Protein AF-A0A917JQF1-F1 (afdb_monomer)

Mean predicted aligned error: 8.59 Å

Foldseek 3Di:
DDDDDPPPPPPPPPPDPPDPDFPCSVVVPDLVNDLVLADPVVNVVVVVQVPADDQKWKKKDADPVGDIFIFMDGPDPDNVRRHVRRQVRRVVRCVVVVNPDGITTND

Nearest PDB structures (foldseek):
  2uvr-assembly1_A  TM=4.641E-01  e=3.350E-01  Saccharolobus solfataricus P2
  4f4y-assembly2_B  TM=5.260E-01  e=8.947E-01  Sulfolobus acidocaldarius DSM 639
  3pr5-assembly1_B  TM=3.997E-01  e=4.077E-01  Saccharolobus solfataricus
  6l97-assembly1_B  TM=3.670E-01  e=5.657E-01  Saccharolobus solfataricus P2
  4nlg-assembly1_A  TM=4.551E-01  e=1.722E+00  Sulfolobus acidocaldarius

Solvent-accessible surface area (backbone atoms only — not comparable to full-atom values): 6351 Å² total; per-residue (Å²): 139,83,91,82,78,90,75,80,78,78,77,78,78,73,78,66,82,84,69,80,76,40,53,30,77,75,37,64,85,41,67,91,53,40,71,89,74,48,54,71,68,56,46,51,51,49,55,56,55,67,74,57,64,74,36,49,14,32,11,40,31,70,49,96,89,68,53,72,27,58,19,64,30,59,66,32,97,38,58,71,53,5,43,53,46,1,37,52,44,7,44,52,44,18,55,75,69,70,45,95,69,76,50,39,46,59,77

pLDDT: mean 87.88, std 15.92, range [39.38, 98.56]

Secondary structure (DSSP, 8-state):
------------------PPPPHHHH-TTSGGG-GGGS-HHHHHHHHHHHH--SS-EEEEEE-TTS-EEEEEE-S-SSHHHHHHHHHHHHHHHHHHTT--S--EE--

Radius of gyration: 20.44 Å; Cα contacts (8 Å, |Δi|>4): 166; chains: 1; bounding box: 77×42×32 Å

Sequence (107 aa):
MTRIYLSIASIFLLAGCNSTPNYCEQNPQAKICDVDSYSLSTYEGLKNFNQLKGKKAFALVQTEDGREAYGYSYQAQSTKKAQKQAIIACQSRARMAKINALCQLIR

Organism: NCBI:txid1642821

Structure (mmCIF, N/CA/C/O backbone):
data_AF-A0A917JQF1-F1
#
_entry.id   AF-A0A917JQF1-F1
#
loop_
_atom_site.group_PDB
_atom_site.id
_atom_site.type_symbol
_atom_site.label_atom_id
_atom_site.label_alt_id
_atom_site.label_comp_id
_atom_site.label_asym_id
_atom_site.label_entity_id
_atom_site.label_seq_id
_atom_site.pdbx_PDB_ins_code
_atom_site.Cartn_x
_atom_site.Cartn_y
_atom_site.Cartn_z
_atom_site.occupancy
_atom_site.B_iso_or_equiv
_atom_site.auth_seq_id
_atom_site.auth_comp_id
_atom_site.auth_asym_id
_atom_site.auth_atom_id
_atom_site.pdbx_PDB_model_num
ATOM 1 N N . MET A 1 1 ? -62.108 33.899 2.776 1.00 48.16 1 MET A N 1
ATOM 2 C CA . MET A 1 1 ? -62.072 32.550 3.391 1.00 48.16 1 MET A CA 1
ATOM 3 C C . MET A 1 1 ? -61.735 31.609 2.245 1.00 48.16 1 MET A C 1
ATOM 5 O O . MET A 1 1 ? -62.460 31.663 1.271 1.00 48.16 1 MET A O 1
ATOM 9 N N . THR A 1 2 ? -60.561 30.982 2.158 1.00 39.38 2 THR A N 1
ATOM 10 C CA . THR A 1 2 ? -60.117 29.849 2.990 1.00 39.38 2 THR A CA 1
ATOM 11 C C . THR A 1 2 ? -58.584 29.724 2.950 1.00 39.38 2 THR A C 1
ATOM 13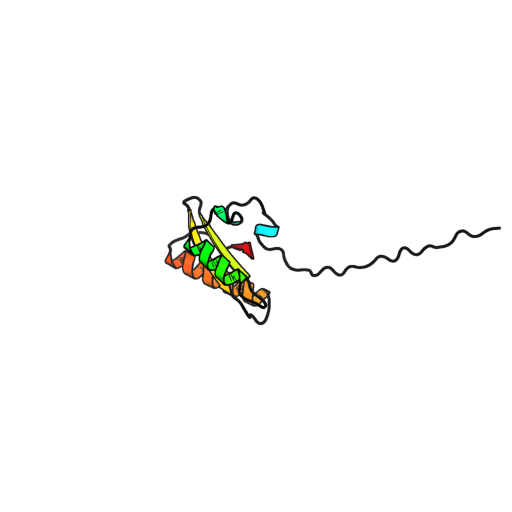 O O . THR A 1 2 ? -57.935 30.116 1.988 1.00 39.38 2 THR A O 1
ATOM 16 N N . ARG A 1 3 ? -58.027 29.212 4.047 1.00 51.81 3 ARG A N 1
ATOM 17 C CA . ARG A 1 3 ? -56.603 29.102 4.394 1.00 51.81 3 ARG A CA 1
ATOM 18 C C . ARG A 1 3 ? -55.855 28.118 3.479 1.00 51.81 3 ARG A C 1
ATOM 20 O O . ARG A 1 3 ? -56.365 27.026 3.254 1.00 51.81 3 ARG A O 1
ATOM 27 N N . ILE A 1 4 ? -54.635 28.452 3.047 1.00 53.59 4 ILE A N 1
ATOM 28 C CA . ILE A 1 4 ? -53.688 27.490 2.457 1.00 53.59 4 ILE A CA 1
ATOM 29 C C . ILE A 1 4 ? -52.507 27.329 3.414 1.00 53.59 4 ILE A C 1
ATOM 31 O O . ILE A 1 4 ? -51.932 28.295 3.910 1.00 53.59 4 ILE A O 1
ATOM 35 N N . TYR A 1 5 ? -52.257 26.066 3.732 1.00 52.81 5 TYR A N 1
ATOM 36 C CA . TYR A 1 5 ? -51.459 25.550 4.828 1.00 52.81 5 TYR A CA 1
ATOM 37 C C . TYR A 1 5 ? -49.957 25.804 4.650 1.00 52.81 5 TYR A C 1
ATOM 39 O O . TYR A 1 5 ? -49.389 25.499 3.603 1.00 52.81 5 TYR A O 1
ATOM 47 N N . LEU A 1 6 ? -49.307 26.267 5.728 1.00 54.69 6 LEU A N 1
ATOM 48 C CA . LEU A 1 6 ? -47.872 26.086 5.947 1.00 54.69 6 LEU A CA 1
ATOM 49 C C . LEU A 1 6 ? -47.556 24.586 5.872 1.00 54.69 6 LEU A C 1
ATOM 51 O O . LEU A 1 6 ? -47.883 23.841 6.794 1.00 54.69 6 LEU A O 1
ATOM 55 N N . SER A 1 7 ? -46.896 24.150 4.803 1.00 54.03 7 SER A N 1
ATOM 56 C CA . SER A 1 7 ? -46.168 22.883 4.812 1.00 54.03 7 SER A CA 1
ATOM 57 C C . SER A 1 7 ? -44.705 23.197 5.062 1.00 54.03 7 SER A C 1
ATOM 59 O O . SER A 1 7 ? -43.975 23.656 4.187 1.00 54.03 7 SER A O 1
ATOM 61 N N . ILE A 1 8 ? -44.328 23.016 6.321 1.00 58.69 8 ILE A N 1
ATOM 62 C CA . ILE A 1 8 ? -42.968 23.098 6.831 1.00 58.69 8 ILE A CA 1
ATOM 63 C C . ILE A 1 8 ? -42.185 21.994 6.116 1.00 58.69 8 ILE A C 1
ATOM 65 O O . ILE A 1 8 ? -42.349 20.813 6.416 1.00 58.69 8 ILE A O 1
ATOM 69 N N . ALA A 1 9 ? -41.383 22.366 5.120 1.00 55.94 9 ALA A N 1
ATOM 70 C CA . ALA A 1 9 ? -40.416 21.461 4.525 1.00 55.94 9 ALA A CA 1
ATOM 71 C C . ALA A 1 9 ? -39.333 21.198 5.576 1.00 55.94 9 ALA A C 1
ATOM 73 O O . ALA A 1 9 ? -38.421 22.001 5.772 1.00 55.94 9 ALA A O 1
ATOM 74 N N . SER A 1 10 ? -39.486 20.097 6.305 1.00 57.44 10 SER A N 1
ATOM 75 C CA . SER A 1 10 ? -38.487 19.574 7.226 1.00 57.44 10 SER A CA 1
ATOM 76 C C . SER A 1 10 ? -37.203 19.284 6.453 1.00 57.44 10 SER A C 1
ATOM 78 O O . SER A 1 10 ? -37.085 18.265 5.774 1.00 57.44 10 SER A O 1
ATOM 80 N N . ILE A 1 11 ? -36.241 20.202 6.538 1.00 60.38 11 ILE A N 1
ATOM 81 C CA . ILE A 1 11 ? -34.886 19.999 6.033 1.00 60.38 11 ILE A CA 1
ATOM 82 C C . ILE A 1 11 ? -34.256 18.917 6.912 1.00 60.38 11 ILE A C 1
ATOM 84 O O . ILE A 1 11 ? -33.835 19.173 8.041 1.00 60.38 11 ILE A O 1
ATOM 88 N N . PHE A 1 12 ? -34.223 17.690 6.396 1.00 60.03 12 PHE A N 1
ATOM 89 C CA . PHE A 1 12 ? -33.374 16.627 6.913 1.00 60.03 12 PHE A CA 1
ATOM 90 C C . PHE A 1 12 ? -31.919 17.097 6.809 1.00 60.03 12 PHE A C 1
ATOM 92 O O . PHE A 1 12 ? -31.286 16.996 5.759 1.00 60.03 12 PHE A O 1
ATOM 99 N N . LEU A 1 13 ? -31.382 17.621 7.910 1.00 53.12 13 LEU A N 1
ATOM 100 C CA . LEU A 1 13 ? -29.946 17.754 8.116 1.00 53.12 13 LEU A CA 1
ATOM 101 C C . LEU A 1 13 ? -29.368 16.340 8.238 1.00 53.12 13 LEU A C 1
ATOM 103 O O . LEU A 1 13 ? -29.196 15.805 9.333 1.00 53.12 13 LEU A O 1
ATOM 107 N N . LEU A 1 14 ? -29.092 15.716 7.092 1.00 53.72 14 LEU A N 1
ATOM 108 C CA . LEU A 1 14 ? -28.166 14.596 7.005 1.00 53.72 14 LEU A CA 1
ATOM 109 C C . LEU A 1 14 ? -26.799 15.147 7.411 1.00 53.72 14 LEU A C 1
ATOM 111 O O . LEU A 1 14 ? -26.063 15.687 6.587 1.00 53.72 14 LEU A O 1
ATOM 115 N N . ALA A 1 15 ? -26.477 15.058 8.701 1.00 54.69 15 ALA A N 1
ATOM 116 C CA . ALA A 1 15 ? -25.110 15.175 9.176 1.00 54.69 15 ALA A CA 1
ATOM 117 C C . ALA A 1 15 ? -24.314 14.048 8.505 1.00 54.69 15 ALA A C 1
ATOM 119 O O . ALA A 1 15 ? -24.271 12.917 8.988 1.00 54.69 15 ALA A O 1
ATOM 120 N N . GLY A 1 16 ? -23.777 14.342 7.321 1.00 52.88 16 GLY A N 1
ATOM 121 C CA . GLY A 1 16 ? -22.976 13.414 6.548 1.00 52.88 16 GLY A CA 1
ATOM 122 C C . GLY A 1 16 ? -21.807 12.949 7.400 1.00 52.88 16 GLY A C 1
ATOM 123 O O . GLY A 1 16 ? -21.123 13.755 8.035 1.00 52.88 16 GLY A O 1
ATOM 124 N N . CYS A 1 17 ? -21.581 11.639 7.439 1.00 57.00 17 CYS A N 1
ATOM 125 C CA . CYS A 1 17 ? -20.323 11.097 7.914 1.00 57.00 17 CYS A CA 1
ATOM 126 C C . CYS A 1 17 ? -19.200 11.744 7.090 1.00 57.00 17 CYS A C 1
ATOM 128 O O . CYS A 1 17 ? -18.969 11.358 5.950 1.00 57.00 17 CYS A O 1
ATOM 130 N N . ASN A 1 18 ? -18.521 12.746 7.654 1.00 53.09 18 ASN A N 1
ATOM 131 C CA . ASN A 1 18 ? -17.363 13.400 7.046 1.00 53.09 18 ASN A CA 1
ATOM 132 C C . ASN A 1 18 ? -16.152 12.453 7.101 1.00 53.09 18 ASN A C 1
ATOM 134 O O . ASN A 1 18 ? -15.187 12.688 7.832 1.00 53.09 18 ASN A O 1
ATOM 138 N N . SER A 1 19 ? -16.199 11.339 6.370 1.00 65.38 19 SER A N 1
ATOM 139 C CA . SER A 1 19 ? -14.983 10.609 6.029 1.00 65.38 19 SER A CA 1
ATOM 140 C C . SER A 1 19 ? -14.239 11.422 4.979 1.00 65.38 19 SER A C 1
ATOM 142 O O . SER A 1 19 ? -14.772 11.683 3.905 1.00 65.38 19 SER A O 1
ATOM 144 N N . THR A 1 20 ? -13.015 11.846 5.295 1.00 78.25 20 THR A N 1
ATOM 145 C CA . THR A 1 20 ? -12.125 12.460 4.306 1.00 78.25 20 THR A CA 1
ATOM 146 C C . THR A 1 20 ? -11.921 11.470 3.160 1.00 78.25 20 THR A C 1
ATOM 148 O O . THR A 1 20 ? -11.447 10.363 3.440 1.00 78.25 20 THR A O 1
ATOM 151 N N . PRO A 1 21 ? -12.266 11.836 1.912 1.00 84.50 21 PRO A N 1
ATOM 152 C CA . PRO A 1 21 ? -12.131 10.919 0.798 1.00 84.50 21 PRO A CA 1
ATOM 153 C C . PRO A 1 21 ? -10.655 10.587 0.560 1.00 84.50 21 PRO A C 1
ATOM 155 O O . PRO A 1 21 ? -9.783 11.452 0.690 1.00 84.50 21 PRO A O 1
ATOM 158 N N . ASN A 1 22 ? -10.359 9.335 0.231 1.00 91.94 22 ASN A N 1
ATOM 159 C CA . ASN A 1 22 ? -9.020 8.891 -0.135 1.00 91.94 22 ASN A CA 1
ATOM 160 C C . ASN A 1 22 ? -8.649 9.354 -1.559 1.00 91.94 22 ASN A C 1
ATOM 162 O O . ASN A 1 22 ? -9.466 9.922 -2.286 1.00 91.94 22 ASN A O 1
ATOM 166 N N . TYR A 1 23 ? -7.399 9.129 -1.965 1.00 94.56 23 TYR A N 1
ATOM 167 C CA . TYR A 1 23 ? -6.883 9.606 -3.248 1.00 94.56 23 TYR A CA 1
ATOM 168 C C . TYR A 1 23 ? -7.687 9.079 -4.445 1.00 94.56 23 TYR A C 1
ATOM 170 O O . TYR A 1 23 ? -7.949 9.841 -5.371 1.00 94.56 23 TYR A O 1
ATOM 178 N N . CYS A 1 24 ? -8.120 7.817 -4.412 1.00 95.19 24 CYS A N 1
ATOM 179 C CA . CYS A 1 24 ? -8.868 7.190 -5.504 1.00 95.19 24 CYS A CA 1
ATOM 180 C C . CYS A 1 24 ? -10.348 7.559 -5.530 1.00 95.19 24 CYS A C 1
ATOM 182 O O . CYS A 1 24 ? -10.962 7.514 -6.589 1.00 95.19 24 CYS A O 1
ATOM 184 N N . GLU A 1 25 ? -10.915 7.960 -4.395 1.00 93.31 25 GLU A N 1
ATOM 185 C CA . GLU A 1 25 ? -12.248 8.568 -4.365 1.00 93.31 25 GLU A CA 1
ATOM 186 C C . GLU A 1 25 ? -12.230 9.962 -5.007 1.00 93.31 25 GLU A C 1
ATOM 188 O O . GLU A 1 25 ? -13.193 10.354 -5.657 1.00 93.31 25 GLU A O 1
ATOM 193 N N . GLN A 1 26 ? -11.121 10.695 -4.864 1.00 93.44 26 GLN A N 1
ATOM 194 C CA . GLN A 1 26 ? -10.944 12.019 -5.469 1.00 93.44 26 GLN A CA 1
ATOM 195 C C . GLN A 1 26 ? 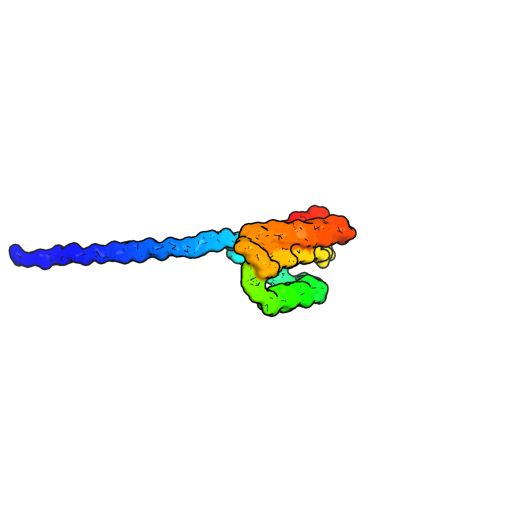-10.457 11.959 -6.928 1.00 93.44 26 GLN A C 1
ATOM 197 O O . GLN A 1 26 ? -10.753 12.859 -7.707 1.00 93.44 26 GLN A O 1
ATOM 202 N N . ASN A 1 27 ? -9.704 10.919 -7.300 1.00 94.06 27 ASN A N 1
ATOM 203 C CA . ASN A 1 27 ? -9.050 10.778 -8.605 1.00 94.06 27 ASN A CA 1
ATOM 204 C C . ASN A 1 27 ? -9.256 9.358 -9.170 1.00 94.06 27 ASN A C 1
ATOM 206 O O . ASN A 1 27 ? -8.285 8.609 -9.312 1.00 94.06 27 ASN A O 1
ATOM 210 N N . PRO A 1 28 ? -10.499 8.950 -9.480 1.00 93.44 28 PRO A N 1
ATOM 211 C CA . PRO A 1 28 ? -10.808 7.569 -9.866 1.00 93.44 28 PRO A CA 1
ATOM 212 C C . PRO A 1 28 ? -10.096 7.103 -11.145 1.00 93.44 28 PRO A C 1
ATOM 214 O O . PRO A 1 28 ? -9.821 5.919 -11.295 1.00 93.44 28 PRO A O 1
ATOM 217 N N . GLN A 1 29 ? -9.762 8.027 -12.047 1.00 94.06 29 GLN A N 1
ATOM 218 C CA . GLN A 1 29 ? -9.057 7.769 -13.306 1.00 94.06 29 GLN A CA 1
ATOM 219 C C . GLN A 1 29 ? -7.527 7.685 -13.173 1.00 94.06 29 GLN A C 1
ATOM 221 O O . GLN A 1 29 ? -6.837 7.453 -14.165 1.00 94.06 29 GLN A O 1
ATOM 226 N N . ALA A 1 30 ? -6.963 7.946 -11.989 1.00 91.50 30 ALA A N 1
ATOM 227 C CA . ALA A 1 30 ? -5.518 7.890 -11.805 1.00 91.50 30 ALA A CA 1
ATOM 228 C C . ALA A 1 30 ? -5.018 6.442 -11.914 1.00 91.50 30 ALA A C 1
ATOM 230 O O . ALA A 1 30 ? -5.607 5.539 -11.328 1.00 91.50 30 ALA A O 1
ATOM 231 N N . LYS A 1 31 ? -3.881 6.225 -12.588 1.00 91.19 31 LYS A N 1
ATOM 232 C CA . LYS A 1 31 ? -3.283 4.887 -12.778 1.00 91.19 31 LYS A CA 1
ATOM 233 C C . LYS A 1 31 ? -3.108 4.115 -11.463 1.00 91.19 31 LYS A C 1
ATOM 235 O O . LYS A 1 31 ? -3.438 2.944 -11.385 1.00 91.19 31 LYS A O 1
ATOM 240 N N . ILE A 1 32 ? -2.701 4.800 -10.393 1.00 93.00 32 ILE A N 1
ATOM 241 C CA . ILE A 1 32 ? -2.538 4.213 -9.052 1.00 93.00 32 ILE A CA 1
ATOM 242 C C . ILE A 1 32 ? -3.845 3.647 -8.458 1.00 93.00 32 ILE A C 1
ATOM 244 O O . ILE A 1 32 ? -3.809 2.948 -7.448 1.00 93.00 32 ILE A O 1
ATOM 248 N N . CYS A 1 33 ? -4.998 3.950 -9.052 1.00 94.62 33 CYS A N 1
ATOM 249 C CA . CYS A 1 33 ? -6.315 3.458 -8.655 1.00 94.62 33 CYS A CA 1
ATOM 250 C C . CYS A 1 33 ? -6.812 2.290 -9.515 1.00 94.62 33 CYS A C 1
ATOM 252 O O . CYS A 1 33 ? -7.801 1.657 -9.141 1.00 94.62 33 CYS A O 1
ATOM 254 N N . ASP A 1 34 ? -6.115 1.994 -10.612 1.00 93.88 34 ASP A N 1
ATOM 255 C CA . ASP A 1 34 ? -6.362 0.848 -11.473 1.00 93.88 34 ASP A CA 1
ATOM 256 C C . ASP A 1 34 ? -5.643 -0.388 -10.918 1.00 93.88 34 ASP A C 1
ATOM 258 O O . ASP A 1 34 ? -4.413 -0.477 -10.931 1.00 93.88 34 ASP A O 1
ATOM 262 N N . VAL A 1 35 ? -6.431 -1.340 -10.416 1.00 92.56 35 VAL A N 1
ATOM 263 C CA . VAL A 1 35 ? -5.935 -2.578 -9.800 1.00 92.56 35 VAL A CA 1
ATOM 264 C C . VAL A 1 35 ? -5.232 -3.475 -10.817 1.00 92.56 35 VAL A C 1
ATOM 266 O O . VAL A 1 35 ? -4.300 -4.186 -10.438 1.00 92.56 35 VAL A O 1
ATOM 269 N N . ASP A 1 36 ? -5.622 -3.411 -12.091 1.00 92.75 36 ASP A N 1
ATOM 270 C CA . ASP A 1 36 ? -5.016 -4.223 -13.152 1.00 92.75 36 ASP A CA 1
ATOM 271 C C . ASP A 1 36 ? -3.603 -3.729 -13.504 1.00 92.75 36 ASP A C 1
ATOM 273 O O . ASP A 1 36 ? -2.802 -4.464 -14.081 1.00 92.75 36 ASP A O 1
ATOM 277 N N . SER A 1 37 ? -3.262 -2.501 -13.097 1.00 91.94 37 SER A N 1
ATOM 278 C CA . SER A 1 37 ? -1.931 -1.920 -13.279 1.00 91.94 37 SER A CA 1
ATOM 279 C C . SER A 1 37 ? -0.910 -2.347 -12.217 1.00 91.94 37 SER A C 1
ATOM 281 O O . SER A 1 37 ? 0.270 -2.016 -12.348 1.00 91.94 37 SER A O 1
ATOM 283 N N . TYR A 1 38 ? -1.345 -3.031 -11.154 1.00 95.38 38 TYR A N 1
ATOM 284 C CA . TYR A 1 38 ? -0.497 -3.339 -10.006 1.00 95.38 38 TYR A CA 1
ATOM 285 C C . TYR A 1 38 ? 0.463 -4.495 -10.269 1.00 95.38 38 TYR A C 1
ATOM 287 O O . TYR A 1 38 ? 0.126 -5.487 -10.918 1.00 95.38 38 TYR A O 1
ATOM 295 N N . SER A 1 39 ? 1.647 -4.435 -9.655 1.00 96.12 39 SER A N 1
ATOM 296 C CA . SER A 1 39 ? 2.498 -5.621 -9.546 1.00 96.12 39 SER A CA 1
ATOM 297 C C . SER A 1 39 ? 1.799 -6.729 -8.747 1.00 96.12 39 SER A C 1
ATOM 299 O O . SER A 1 39 ? 0.982 -6.460 -7.859 1.00 96.12 39 SER A O 1
ATOM 301 N N . LEU A 1 40 ? 2.191 -7.987 -8.986 1.00 96.25 40 LEU A N 1
ATOM 302 C CA . LEU A 1 40 ? 1.674 -9.141 -8.239 1.00 96.25 40 LEU A CA 1
ATOM 303 C C . LEU A 1 40 ? 1.783 -8.936 -6.717 1.00 96.25 40 LEU A C 1
ATOM 305 O O . LEU A 1 40 ? 0.841 -9.220 -5.982 1.00 96.25 40 LEU A O 1
ATOM 309 N N . SER A 1 41 ? 2.900 -8.368 -6.250 1.00 96.12 41 SER A N 1
ATOM 310 C CA . SER A 1 41 ? 3.132 -8.117 -4.823 1.00 96.12 41 SER A CA 1
ATOM 311 C C . SER A 1 41 ? 2.143 -7.108 -4.225 1.00 96.12 41 SER A C 1
ATOM 313 O O . SER A 1 41 ? 1.620 -7.317 -3.127 1.00 96.12 41 SER A O 1
ATOM 315 N N . THR A 1 42 ? 1.838 -6.033 -4.956 1.00 97.44 42 THR A N 1
ATOM 316 C CA . THR A 1 42 ? 0.869 -5.018 -4.535 1.00 97.44 42 THR A CA 1
ATOM 317 C C . THR A 1 42 ? -0.546 -5.580 -4.573 1.00 97.44 42 THR A C 1
ATOM 319 O O . THR A 1 42 ? -1.306 -5.375 -3.623 1.00 97.44 42 THR A O 1
ATOM 322 N N . TYR A 1 43 ? -0.884 -6.345 -5.615 1.00 97.44 43 TYR A N 1
ATOM 323 C CA . TYR A 1 43 ? -2.173 -7.022 -5.735 1.00 97.44 43 TYR A CA 1
ATOM 324 C C . TYR A 1 43 ? -2.424 -7.985 -4.566 1.00 97.44 43 TYR A C 1
ATOM 326 O O . TYR A 1 43 ? -3.465 -7.907 -3.911 1.00 97.44 43 TYR A O 1
ATOM 334 N N . GLU A 1 44 ? -1.463 -8.851 -4.239 1.00 97.69 44 GLU A N 1
ATOM 335 C CA . GLU A 1 44 ? -1.567 -9.767 -3.096 1.00 97.69 44 GLU A CA 1
ATOM 336 C C . GLU A 1 44 ? -1.654 -9.013 -1.765 1.00 97.69 44 GLU A C 1
ATOM 338 O O . GLU A 1 44 ? -2.472 -9.350 -0.903 1.00 97.69 44 GLU A O 1
ATOM 343 N N . GLY A 1 45 ? -0.866 -7.945 -1.610 1.00 97.25 45 GLY A N 1
ATOM 344 C CA . GLY A 1 45 ? -0.944 -7.054 -0.457 1.00 97.25 45 GLY A CA 1
ATOM 345 C C . GLY A 1 45 ? -2.335 -6.446 -0.279 1.00 97.25 45 GLY A C 1
ATOM 346 O O . GLY A 1 45 ? -2.874 -6.455 0.832 1.00 97.25 45 GLY A O 1
ATOM 347 N N . LEU A 1 46 ? -2.938 -5.961 -1.366 1.00 97.31 46 LEU A N 1
ATOM 348 C CA . LEU A 1 46 ? -4.285 -5.395 -1.362 1.00 97.31 46 LEU A CA 1
ATOM 349 C C . LEU A 1 46 ? -5.351 -6.465 -1.098 1.00 97.31 46 LEU A C 1
ATOM 351 O O . LEU A 1 46 ? -6.271 -6.240 -0.308 1.00 97.31 46 LEU A O 1
ATOM 355 N N . LYS A 1 47 ? -5.214 -7.649 -1.701 1.00 97.44 47 LYS A N 1
ATOM 356 C CA . LYS A 1 47 ? -6.100 -8.795 -1.466 1.00 97.44 47 LYS A CA 1
ATOM 357 C C . LYS A 1 47 ? -6.112 -9.186 0.013 1.00 97.44 47 LYS A C 1
ATOM 359 O O . LYS A 1 47 ? -7.190 -9.311 0.595 1.00 97.44 47 LYS A O 1
ATOM 364 N N . ASN A 1 48 ? -4.940 -9.291 0.637 1.00 96.75 48 ASN A N 1
ATOM 365 C CA . ASN A 1 48 ? -4.814 -9.576 2.067 1.00 96.75 48 ASN A CA 1
ATOM 366 C C . ASN A 1 48 ? -5.431 -8.456 2.912 1.00 96.75 48 ASN A C 1
ATOM 368 O O . ASN A 1 48 ? -6.225 -8.725 3.811 1.00 96.75 48 ASN A O 1
ATOM 372 N N . PHE A 1 49 ? -5.145 -7.193 2.588 1.00 97.44 49 PHE A N 1
ATOM 373 C CA . PHE A 1 49 ? -5.755 -6.040 3.254 1.00 97.44 49 PHE A CA 1
ATOM 374 C C . PHE A 1 49 ? -7.291 -6.056 3.196 1.00 97.44 49 PHE A C 1
ATOM 376 O O . PHE A 1 49 ? -7.959 -5.740 4.188 1.00 97.44 49 PHE A O 1
ATOM 383 N N . ASN A 1 50 ? -7.874 -6.439 2.059 1.00 95.94 50 ASN A N 1
ATOM 384 C CA . ASN A 1 50 ? -9.323 -6.481 1.878 1.00 95.94 50 ASN A CA 1
ATOM 385 C C . ASN A 1 50 ? -9.999 -7.486 2.819 1.00 95.94 50 ASN A C 1
ATOM 387 O O . ASN A 1 50 ? -11.099 -7.209 3.294 1.00 95.94 50 ASN A O 1
ATOM 391 N N . GLN A 1 51 ? -9.310 -8.570 3.181 1.00 97.06 51 GLN A N 1
ATOM 392 C CA . GLN A 1 51 ? -9.796 -9.566 4.141 1.00 97.06 51 GLN A CA 1
ATOM 393 C C . GLN A 1 51 ? -9.750 -9.083 5.603 1.00 97.06 51 GLN A C 1
ATOM 395 O O . GLN A 1 51 ? -10.447 -9.628 6.461 1.00 97.06 51 GLN A O 1
ATOM 400 N N . LEU A 1 52 ? -8.958 -8.049 5.909 1.00 95.44 52 LEU A N 1
ATOM 401 C CA . LEU A 1 52 ? -8.827 -7.517 7.268 1.00 95.44 52 LEU A CA 1
ATOM 402 C C . LEU A 1 52 ? -10.074 -6.726 7.683 1.00 95.44 52 LEU A C 1
ATOM 404 O O . LEU A 1 52 ? -10.689 -6.020 6.880 1.00 95.44 52 LEU A O 1
ATOM 408 N N . LYS A 1 53 ? -10.419 -6.803 8.972 1.00 91.75 53 LYS A N 1
ATOM 409 C CA . LYS A 1 53 ? -11.563 -6.103 9.575 1.00 91.75 53 LYS A CA 1
ATOM 410 C C . LYS A 1 53 ? -11.123 -4.917 10.438 1.00 91.75 53 LYS A C 1
ATOM 412 O O . LYS A 1 53 ? -9.966 -4.802 10.844 1.00 91.75 53 LYS A O 1
ATOM 417 N N . GLY A 1 54 ? -12.090 -4.066 10.773 1.00 90.94 54 GLY A N 1
ATOM 418 C CA . GLY A 1 54 ? -11.895 -2.898 11.628 1.00 90.94 54 GLY A CA 1
ATOM 419 C C . GLY A 1 54 ? -11.350 -1.686 10.873 1.00 90.94 54 GLY A C 1
ATOM 420 O O . GLY A 1 54 ? -11.349 -1.642 9.646 1.00 90.94 54 GLY A O 1
ATOM 421 N N . LYS A 1 55 ? -10.899 -0.681 11.629 1.00 93.94 55 LYS A N 1
ATOM 422 C CA . LYS A 1 55 ? -10.325 0.548 11.071 1.00 93.94 55 LYS A CA 1
ATOM 423 C C . LYS A 1 55 ? -8.990 0.219 10.417 1.00 93.94 55 LYS A C 1
ATOM 425 O O . LYS A 1 55 ? -8.033 -0.152 11.104 1.00 93.94 55 LYS A O 1
ATOM 430 N N . LYS A 1 56 ? -8.955 0.348 9.099 1.00 95.56 56 LYS A N 1
ATOM 431 C CA . LYS A 1 56 ? -7.819 0.001 8.257 1.00 95.56 56 LYS A CA 1
ATOM 432 C C . LYS A 1 56 ? -7.577 1.098 7.228 1.00 95.56 56 LYS A C 1
ATOM 434 O O . LYS A 1 56 ? -8.463 1.911 6.990 1.00 95.56 56 LYS A O 1
ATOM 439 N N . ALA A 1 57 ? -6.364 1.145 6.698 1.00 97.31 57 ALA A N 1
ATOM 440 C CA . ALA A 1 57 ? -5.993 2.033 5.606 1.00 97.31 57 ALA A CA 1
ATOM 441 C C . ALA A 1 57 ? -4.876 1.393 4.781 1.00 97.31 57 ALA A C 1
ATOM 443 O O . ALA A 1 57 ? -4.040 0.669 5.337 1.00 97.31 57 ALA A O 1
ATOM 444 N N . PHE A 1 58 ? -4.852 1.684 3.488 1.00 98.00 58 PHE A N 1
ATOM 445 C CA . PHE A 1 58 ? -3.856 1.211 2.538 1.00 98.00 58 PHE A CA 1
ATOM 446 C C . PHE A 1 58 ? -3.250 2.403 1.801 1.00 98.00 58 PHE A C 1
ATOM 448 O O . PHE A 1 58 ? -3.961 3.240 1.243 1.00 98.00 58 PHE A O 1
ATOM 455 N N . ALA A 1 59 ? -1.924 2.467 1.792 1.00 98.38 59 ALA A N 1
ATOM 456 C CA . ALA A 1 59 ? -1.161 3.457 1.061 1.00 98.38 59 ALA A CA 1
ATOM 457 C C . ALA A 1 59 ? -0.315 2.786 -0.022 1.00 98.38 59 ALA A C 1
ATOM 459 O O . ALA A 1 59 ? 0.256 1.717 0.209 1.00 98.38 59 ALA A O 1
ATOM 460 N N . LEU A 1 60 ? -0.213 3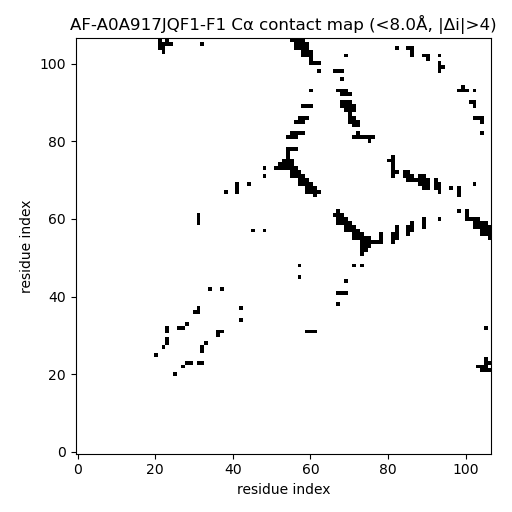.440 -1.173 1.00 98.44 60 LEU A N 1
ATOM 461 C CA . LEU A 1 60 ? 0.552 2.989 -2.329 1.00 98.44 60 LEU A CA 1
ATOM 462 C C . LEU A 1 60 ? 1.339 4.167 -2.904 1.00 98.44 60 LEU A C 1
ATOM 464 O O . LEU A 1 60 ? 0.880 5.309 -2.879 1.00 98.44 60 LEU A O 1
ATOM 468 N N . VAL A 1 61 ? 2.515 3.884 -3.441 1.00 97.44 61 VAL A N 1
ATOM 469 C CA . VAL A 1 61 ? 3.189 4.727 -4.424 1.00 97.44 61 VAL A CA 1
ATOM 470 C C . VAL A 1 61 ? 3.451 3.880 -5.659 1.00 97.44 61 VAL A C 1
ATOM 472 O O . VAL A 1 61 ? 3.876 2.731 -5.537 1.00 97.44 61 VAL A O 1
ATOM 475 N N . GLN A 1 62 ? 3.189 4.454 -6.827 1.00 95.75 62 GLN A N 1
ATOM 476 C CA . GLN A 1 62 ? 3.493 3.870 -8.125 1.00 95.75 62 GLN A CA 1
ATOM 477 C C . GLN A 1 62 ? 4.133 4.966 -8.977 1.00 95.75 62 GLN A C 1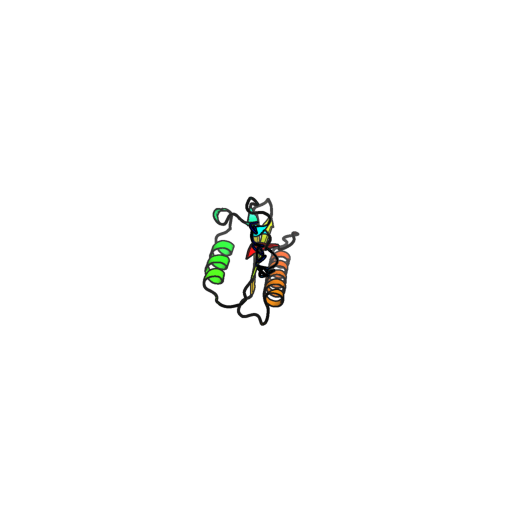
ATOM 479 O O . GLN A 1 62 ? 3.582 6.062 -9.095 1.00 95.75 62 GLN A O 1
ATOM 484 N N . THR A 1 63 ? 5.318 4.702 -9.513 1.00 93.38 63 THR A N 1
ATOM 485 C CA . THR A 1 63 ? 6.033 5.626 -10.402 1.00 93.38 63 THR A CA 1
ATOM 486 C C . THR A 1 63 ? 5.717 5.330 -11.867 1.00 93.38 63 THR A C 1
ATOM 488 O O . THR A 1 63 ? 5.187 4.274 -12.213 1.00 93.38 63 THR A O 1
ATOM 491 N N . GLU A 1 64 ? 6.041 6.272 -12.753 1.00 89.88 64 GLU A N 1
ATOM 492 C CA . GLU A 1 64 ? 5.795 6.133 -14.196 1.00 89.88 64 GLU A CA 1
ATOM 493 C C . GLU A 1 64 ? 6.522 4.924 -14.805 1.00 89.88 64 GLU A C 1
ATOM 495 O O . GLU A 1 64 ? 5.972 4.249 -15.672 1.00 89.88 64 GLU A O 1
ATOM 500 N N . ASP A 1 65 ? 7.707 4.596 -14.279 1.00 89.31 65 ASP A N 1
ATOM 501 C CA . ASP A 1 65 ? 8.522 3.430 -14.652 1.00 89.31 65 ASP A CA 1
ATOM 502 C C . ASP A 1 65 ? 8.001 2.089 -14.087 1.00 89.31 65 ASP A C 1
ATOM 504 O O . ASP A 1 65 ? 8.625 1.051 -14.295 1.00 89.31 65 ASP A O 1
ATOM 508 N N . GLY A 1 66 ? 6.867 2.090 -13.375 1.00 89.56 66 GLY A N 1
ATOM 509 C CA . GLY A 1 66 ? 6.214 0.881 -12.865 1.00 89.56 66 GLY A CA 1
ATOM 510 C C . GLY A 1 66 ? 6.759 0.356 -11.536 1.00 89.56 66 GLY A C 1
ATOM 511 O O . GLY A 1 66 ? 6.348 -0.720 -11.100 1.00 89.56 66 GLY A O 1
ATOM 512 N N . ARG A 1 67 ? 7.662 1.080 -10.859 1.00 94.81 67 ARG A N 1
ATOM 513 C CA . ARG A 1 67 ? 8.074 0.706 -9.497 1.00 94.81 67 ARG A CA 1
ATOM 514 C C . ARG A 1 67 ? 6.983 1.033 -8.488 1.00 94.81 67 ARG A C 1
ATOM 516 O O . ARG A 1 67 ? 6.311 2.060 -8.567 1.00 94.81 67 ARG A O 1
ATOM 523 N N . GLU A 1 68 ? 6.856 0.162 -7.494 1.00 97.25 68 GLU A N 1
ATOM 524 C CA . GLU A 1 68 ? 5.801 0.237 -6.493 1.00 97.25 68 GLU A CA 1
ATOM 525 C C . GLU A 1 68 ? 6.336 0.029 -5.081 1.00 97.25 68 GLU A C 1
ATOM 527 O O . GLU A 1 68 ? 7.276 -0.731 -4.842 1.00 97.25 68 GLU A O 1
ATOM 532 N N . ALA A 1 69 ? 5.687 0.681 -4.124 1.00 98.00 69 ALA A N 1
ATOM 533 C CA . ALA A 1 69 ? 5.773 0.312 -2.722 1.00 98.00 69 ALA A CA 1
ATOM 534 C C . ALA A 1 69 ? 4.426 0.565 -2.052 1.00 98.00 69 ALA A C 1
ATOM 536 O O . ALA A 1 69 ? 3.805 1.604 -2.257 1.00 98.00 69 ALA A O 1
ATOM 537 N N . TYR A 1 70 ? 3.989 -0.370 -1.214 1.00 98.38 70 TYR A N 1
ATOM 538 C CA . TYR A 1 70 ? 2.725 -0.260 -0.495 1.00 98.38 70 TYR A CA 1
ATOM 539 C C . TYR A 1 70 ? 2.908 -0.477 1.001 1.00 98.38 70 TYR A C 1
ATOM 541 O O . TYR A 1 70 ? 3.852 -1.137 1.440 1.00 98.38 70 TYR A O 1
ATOM 549 N N . GLY A 1 71 ? 1.972 0.020 1.797 1.00 98.19 71 GLY A N 1
ATOM 550 C CA . GLY A 1 71 ? 1.894 -0.237 3.230 1.00 98.19 71 GLY A CA 1
ATOM 551 C C . GLY A 1 71 ? 0.456 -0.147 3.711 1.00 98.19 71 GLY A C 1
ATOM 552 O O . GLY A 1 71 ? -0.322 0.654 3.204 1.00 98.19 71 GLY A O 1
ATOM 553 N N . TYR A 1 72 ? 0.090 -0.961 4.697 1.00 98.00 72 TYR A N 1
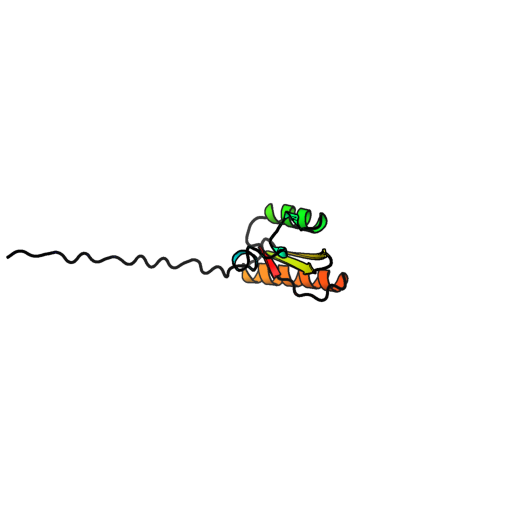ATOM 554 C CA . TYR A 1 72 ? -1.252 -0.935 5.266 1.00 98.00 72 TYR A CA 1
ATOM 555 C C . TYR A 1 72 ? -1.231 -1.051 6.786 1.00 98.00 72 TYR A C 1
ATOM 557 O O . TYR A 1 72 ? -0.284 -1.564 7.382 1.00 98.00 72 TYR A O 1
ATOM 565 N N . SER A 1 73 ? -2.300 -0.565 7.408 1.00 97.12 73 SER A N 1
ATOM 566 C CA . SER A 1 73 ? -2.594 -0.741 8.830 1.00 97.12 73 SER A CA 1
ATOM 567 C C . SER A 1 73 ? -4.019 -1.261 8.989 1.00 97.12 73 SER A C 1
ATOM 569 O O . SER A 1 73 ? -4.873 -1.012 8.139 1.00 97.12 73 SER A O 1
ATOM 571 N N . TYR A 1 74 ? -4.271 -1.991 10.070 1.00 95.62 74 TYR A N 1
ATOM 572 C CA . TYR A 1 74 ? -5.562 -2.573 10.421 1.00 95.62 74 TYR A CA 1
ATOM 573 C C . TYR A 1 74 ? -5.728 -2.567 11.943 1.00 95.62 74 TYR A C 1
ATOM 575 O O . TYR A 1 74 ? -4.754 -2.400 12.676 1.00 95.62 74 TYR A O 1
ATOM 583 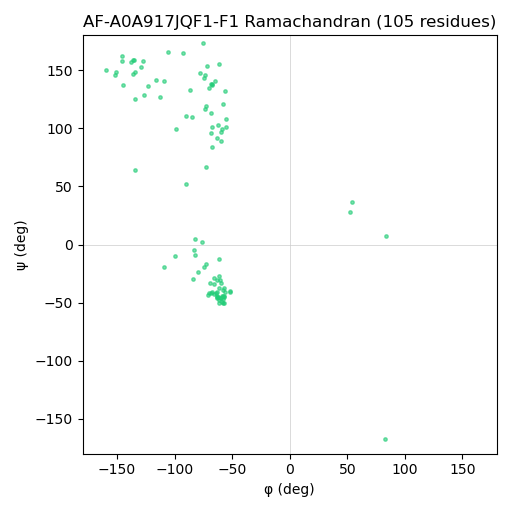N N . GLN A 1 75 ? -6.968 -2.715 12.420 1.00 91.06 75 GLN A N 1
ATOM 584 C CA . GLN A 1 75 ? -7.302 -2.705 13.853 1.00 91.06 75 GLN A CA 1
ATOM 585 C C . GLN A 1 75 ? -6.772 -1.476 14.623 1.00 91.06 75 GLN A C 1
ATOM 587 O O . GLN A 1 75 ? -6.535 -1.527 15.830 1.00 91.06 75 GLN A O 1
ATOM 592 N N . ALA A 1 76 ? -6.609 -0.332 13.954 1.00 87.88 76 ALA A N 1
ATOM 593 C CA . ALA A 1 76 ? -6.144 0.874 14.626 1.00 87.88 76 ALA A CA 1
ATOM 594 C C . ALA A 1 76 ? -7.232 1.465 15.542 1.00 87.88 76 ALA A C 1
ATOM 596 O O . ALA A 1 76 ? -8.430 1.365 15.281 1.00 87.88 76 ALA A O 1
ATOM 597 N N . GLN A 1 77 ? -6.812 2.188 16.584 1.00 90.88 77 GLN A N 1
ATOM 598 C CA . GLN A 1 77 ? -7.725 2.876 17.512 1.00 90.88 77 GLN A CA 1
ATOM 599 C C . GLN A 1 77 ? -8.613 3.927 16.807 1.00 90.88 77 GLN A C 1
ATOM 601 O O . GLN A 1 77 ? -9.762 4.155 17.193 1.00 90.88 77 GLN A O 1
ATOM 606 N N . SER A 1 78 ? -8.119 4.545 15.729 1.00 93.25 78 SER A N 1
ATOM 607 C CA . SER A 1 78 ? -8.843 5.536 14.924 1.00 93.25 78 SER A CA 1
ATOM 608 C C . SER A 1 78 ? -8.462 5.444 13.443 1.00 93.25 78 SER A C 1
ATOM 610 O O . SER A 1 78 ? -7.373 4.977 13.108 1.00 93.25 78 SER A O 1
ATOM 612 N N . THR A 1 79 ? -9.335 5.933 12.556 1.00 92.31 79 THR A N 1
ATOM 613 C CA . THR A 1 79 ? -9.072 6.005 11.107 1.00 92.31 79 THR A CA 1
ATOM 614 C C . THR A 1 79 ? -7.822 6.833 10.812 1.00 92.31 79 THR A C 1
ATOM 616 O O . THR A 1 79 ? -6.938 6.379 10.095 1.00 92.31 79 THR A O 1
ATOM 619 N N . LYS A 1 80 ? -7.669 7.987 11.477 1.00 93.31 80 LYS A N 1
ATOM 620 C CA . LYS A 1 80 ? -6.473 8.840 11.371 1.00 93.31 80 LYS A CA 1
ATOM 621 C C . LYS A 1 80 ? -5.186 8.093 11.747 1.00 93.31 80 LYS A C 1
ATOM 623 O O . LYS A 1 80 ? -4.146 8.299 11.124 1.00 93.31 80 LYS A O 1
ATOM 628 N N . LYS A 1 81 ? -5.239 7.210 12.755 1.00 95.19 81 LYS A N 1
ATOM 629 C CA . LYS A 1 81 ? -4.088 6.386 13.156 1.00 95.19 81 LYS A CA 1
ATOM 630 C C . LYS A 1 81 ? -3.776 5.310 12.113 1.00 95.19 81 LYS A C 1
ATOM 632 O O . LYS A 1 81 ? -2.604 5.159 11.779 1.00 95.19 81 LYS A O 1
ATO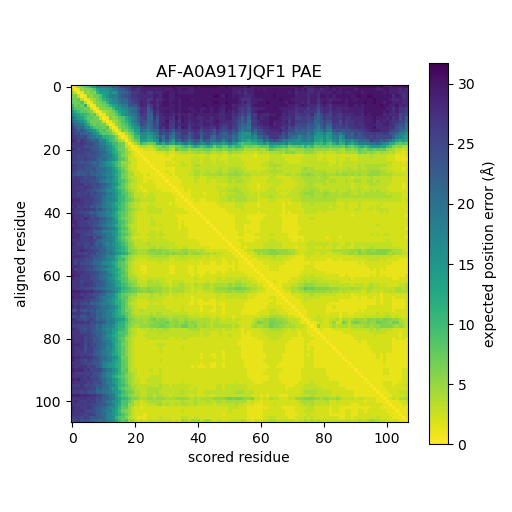M 637 N N . ALA A 1 82 ? -4.794 4.632 11.571 1.00 96.25 82 ALA A N 1
ATOM 638 C CA . ALA A 1 82 ? -4.6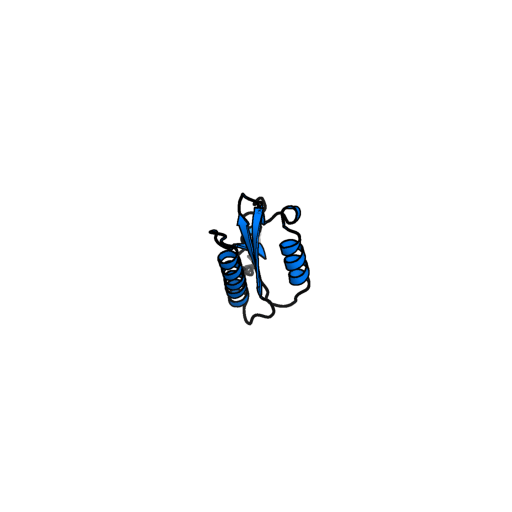12 3.663 10.486 1.00 96.25 82 ALA A CA 1
ATOM 639 C C . ALA A 1 82 ? -3.952 4.319 9.265 1.00 96.25 82 ALA A C 1
ATOM 641 O O . ALA A 1 82 ? -2.920 3.849 8.795 1.00 96.25 82 ALA A O 1
ATOM 642 N N . GLN A 1 83 ? -4.491 5.456 8.819 1.00 96.25 83 GLN A N 1
ATOM 643 C CA . GLN A 1 83 ? -3.973 6.234 7.692 1.00 96.25 83 GLN A CA 1
ATOM 644 C C . GLN A 1 83 ? -2.509 6.643 7.897 1.00 96.25 83 GLN A C 1
ATOM 646 O O . GLN A 1 83 ? -1.660 6.376 7.047 1.00 96.25 83 GLN A O 1
ATOM 651 N N . LYS A 1 84 ? -2.179 7.222 9.062 1.00 96.75 84 LYS A N 1
ATOM 652 C CA . LYS A 1 84 ? -0.798 7.609 9.391 1.00 96.75 84 LYS A CA 1
ATOM 653 C C . LYS A 1 84 ? 0.154 6.409 9.351 1.00 96.75 84 LYS A C 1
ATOM 655 O O . LYS A 1 84 ? 1.249 6.519 8.810 1.00 96.75 84 LYS A O 1
ATOM 660 N N . GLN A 1 85 ? -0.247 5.275 9.923 1.00 97.94 85 GLN A N 1
ATOM 661 C CA . GLN A 1 85 ? 0.580 4.066 9.940 1.00 97.94 85 GLN A CA 1
ATOM 662 C C . GLN A 1 85 ? 0.767 3.466 8.541 1.00 97.94 85 GLN A C 1
ATOM 664 O O . GLN A 1 85 ? 1.885 3.079 8.207 1.00 97.94 85 GLN A O 1
ATOM 669 N N . ALA A 1 86 ? -0.283 3.441 7.716 1.00 98.12 86 ALA A N 1
ATOM 670 C CA . ALA A 1 86 ? -0.203 2.977 6.333 1.00 98.12 86 ALA A CA 1
ATOM 671 C C . ALA A 1 86 ? 0.797 3.815 5.516 1.00 98.12 86 ALA A C 1
ATOM 673 O O . ALA A 1 86 ? 1.679 3.256 4.864 1.00 98.12 86 ALA A O 1
ATOM 674 N N . ILE A 1 87 ? 0.731 5.148 5.634 1.00 98.25 87 ILE A N 1
ATOM 675 C CA . ILE A 1 87 ? 1.668 6.067 4.967 1.00 98.25 87 ILE A CA 1
ATOM 676 C C . ILE A 1 87 ? 3.104 5.861 5.448 1.00 98.25 87 ILE A C 1
ATOM 678 O O . ILE A 1 87 ? 4.007 5.776 4.623 1.00 98.25 87 ILE A O 1
ATOM 682 N N . ILE A 1 88 ? 3.333 5.728 6.759 1.00 98.44 88 ILE A N 1
ATOM 683 C CA . ILE A 1 88 ? 4.677 5.470 7.304 1.00 98.44 88 ILE A CA 1
ATOM 684 C C . ILE A 1 88 ? 5.245 4.152 6.763 1.00 98.44 88 ILE A C 1
ATOM 686 O O . ILE A 1 88 ? 6.398 4.115 6.330 1.00 98.44 88 ILE A O 1
ATOM 690 N N . ALA A 1 89 ? 4.443 3.083 6.760 1.00 98.38 89 ALA A N 1
ATOM 691 C CA . ALA A 1 89 ? 4.859 1.779 6.252 1.00 98.38 89 ALA A CA 1
ATOM 692 C C . ALA A 1 89 ? 5.181 1.832 4.750 1.00 98.38 89 ALA A C 1
ATOM 694 O O . ALA A 1 89 ? 6.224 1.332 4.324 1.00 98.38 89 ALA A O 1
ATOM 695 N N . CYS A 1 90 ? 4.325 2.489 3.963 1.00 98.56 90 CYS A N 1
ATOM 696 C CA . CYS A 1 90 ? 4.549 2.688 2.536 1.00 98.56 90 CYS A CA 1
ATOM 697 C C . CYS A 1 90 ? 5.821 3.506 2.280 1.00 98.56 90 CYS A C 1
ATOM 699 O O . CYS A 1 90 ? 6.699 3.056 1.549 1.00 98.56 90 CYS A O 1
ATOM 701 N N . GLN A 1 91 ? 5.987 4.656 2.942 1.00 98.44 91 GLN A N 1
ATOM 702 C CA . GLN A 1 91 ? 7.135 5.538 2.719 1.00 98.44 91 GLN A CA 1
ATOM 703 C C . GLN A 1 91 ? 8.454 4.886 3.149 1.00 98.44 91 GLN A C 1
ATOM 705 O O . GLN A 1 91 ? 9.492 5.106 2.524 1.00 98.44 91 GLN A O 1
ATOM 710 N N . SER A 1 92 ? 8.427 4.068 4.205 1.00 98.38 92 SER A N 1
ATOM 711 C CA . SER A 1 92 ? 9.579 3.268 4.624 1.00 98.38 92 SER A CA 1
ATOM 712 C C . SER A 1 92 ? 9.997 2.283 3.529 1.00 98.38 92 SER A C 1
ATOM 714 O O . SER A 1 92 ? 11.172 2.246 3.162 1.00 98.38 92 SER A O 1
ATOM 716 N N . ARG A 1 93 ? 9.041 1.549 2.947 1.00 98.12 93 ARG A N 1
ATOM 717 C CA . ARG A 1 93 ? 9.298 0.622 1.834 1.00 98.12 93 ARG A CA 1
ATOM 718 C C . ARG A 1 93 ? 9.747 1.343 0.567 1.00 98.12 93 ARG A C 1
ATOM 720 O O . ARG A 1 93 ? 10.728 0.923 -0.036 1.00 98.12 93 ARG A O 1
ATOM 727 N N . ALA A 1 94 ? 9.119 2.467 0.229 1.00 98.06 94 ALA A N 1
ATOM 728 C CA . ALA A 1 94 ? 9.524 3.313 -0.890 1.00 98.06 94 ALA A CA 1
ATOM 729 C C . ALA A 1 94 ? 10.983 3.772 -0.741 1.00 98.06 94 ALA A C 1
ATOM 731 O O . ALA A 1 94 ? 11.769 3.658 -1.679 1.00 98.06 94 ALA A O 1
ATOM 732 N N . ARG A 1 95 ? 11.386 4.199 0.465 1.00 97.69 95 ARG A N 1
ATOM 733 C CA . ARG A 1 95 ? 12.771 4.595 0.756 1.00 97.69 95 ARG A CA 1
ATOM 734 C C . ARG A 1 95 ? 13.753 3.433 0.589 1.00 97.69 95 ARG A C 1
ATOM 736 O O . ARG A 1 95 ? 14.798 3.627 -0.024 1.00 97.69 95 ARG A O 1
ATOM 743 N N . MET A 1 96 ? 13.423 2.242 1.095 1.00 97.12 96 MET A N 1
ATOM 744 C CA . MET A 1 96 ? 14.263 1.046 0.914 1.00 97.12 96 MET A CA 1
ATOM 745 C C . MET A 1 96 ? 14.414 0.675 -0.568 1.00 97.12 96 MET A C 1
ATOM 747 O O . MET A 1 96 ? 15.504 0.314 -1.003 1.00 97.12 96 MET A O 1
ATOM 751 N N . ALA A 1 97 ? 13.347 0.840 -1.351 1.00 96.00 97 ALA A N 1
ATOM 752 C CA . ALA A 1 97 ? 13.320 0.590 -2.790 1.00 96.00 97 ALA A CA 1
ATOM 753 C C . ALA A 1 97 ? 13.862 1.756 -3.648 1.00 96.00 97 ALA A C 1
ATOM 755 O O . ALA A 1 97 ? 13.802 1.692 -4.876 1.00 96.00 97 ALA A O 1
ATOM 756 N N . LYS A 1 98 ? 14.381 2.831 -3.031 1.00 96.75 98 LYS A N 1
ATOM 757 C CA . LYS A 1 98 ? 14.858 4.050 -3.719 1.00 96.75 98 LYS A CA 1
ATOM 758 C C . LYS A 1 98 ? 13.803 4.673 -4.654 1.00 96.75 98 LYS A C 1
ATOM 760 O O . LYS A 1 98 ? 14.116 5.169 -5.740 1.00 96.75 98 LYS A O 1
ATOM 765 N N . ILE A 1 99 ? 12.538 4.628 -4.243 1.00 96.81 99 ILE A N 1
ATOM 766 C CA . ILE A 1 99 ? 11.417 5.287 -4.916 1.00 96.81 99 ILE A CA 1
ATOM 767 C C . ILE A 1 99 ? 11.278 6.696 -4.328 1.00 96.81 99 ILE A C 1
ATOM 769 O O . ILE A 1 99 ? 10.882 6.867 -3.175 1.00 96.81 99 ILE A O 1
ATOM 773 N N . ASN A 1 100 ? 11.603 7.711 -5.131 1.00 92.88 100 ASN A N 1
ATOM 774 C CA . ASN A 1 100 ? 11.567 9.126 -4.743 1.00 92.88 100 ASN A CA 1
ATOM 775 C C . ASN A 1 100 ? 10.198 9.759 -5.043 1.00 92.88 100 ASN A C 1
ATOM 777 O O . ASN A 1 100 ? 10.111 10.781 -5.716 1.00 92.88 100 ASN A O 1
ATOM 781 N N . ALA A 1 101 ? 9.126 9.128 -4.569 1.00 94.31 101 ALA A N 1
ATOM 782 C CA . ALA A 1 101 ? 7.759 9.616 -4.721 1.00 94.31 101 ALA A CA 1
ATOM 783 C C . ALA A 1 101 ? 6.980 9.472 -3.403 1.00 94.31 101 ALA A C 1
ATOM 785 O O . ALA A 1 101 ? 7.368 8.716 -2.504 1.00 94.31 101 ALA A O 1
ATOM 786 N N . LEU A 1 102 ? 5.904 10.252 -3.268 1.00 95.44 102 LEU A N 1
ATOM 787 C CA . LEU A 1 102 ? 5.070 10.272 -2.068 1.00 95.44 102 LEU A CA 1
ATOM 788 C C . LEU A 1 102 ? 3.997 9.188 -2.134 1.00 95.44 102 LEU A C 1
ATOM 790 O O . LEU A 1 102 ? 3.271 9.078 -3.121 1.00 95.44 102 LEU A O 1
ATOM 794 N N . CYS A 1 103 ? 3.861 8.439 -1.043 1.00 97.56 103 CYS A N 1
ATOM 795 C CA . CYS A 1 103 ? 2.761 7.500 -0.873 1.00 97.56 103 CYS A CA 1
ATOM 796 C C . CYS A 1 103 ? 1.414 8.216 -0.742 1.00 97.56 103 CYS A C 1
ATOM 798 O O . CYS A 1 103 ? 1.286 9.186 0.006 1.00 97.56 103 CYS A O 1
ATOM 800 N N . GLN A 1 104 ? 0.402 7.680 -1.418 1.00 97.38 104 GLN A N 1
ATOM 801 C CA . GLN A 1 104 ? -0.982 8.143 -1.378 1.00 97.38 104 GLN A CA 1
ATOM 802 C C . GLN A 1 104 ? -1.852 7.133 -0.639 1.00 97.38 104 GLN A C 1
ATOM 804 O O . GLN A 1 104 ? -1.684 5.926 -0.802 1.00 97.38 104 GLN A O 1
ATOM 809 N N . LEU A 1 105 ? -2.799 7.618 0.164 1.00 96.94 105 LEU A N 1
ATOM 810 C CA . LEU A 1 105 ? -3.846 6.777 0.745 1.00 96.94 105 LEU A CA 1
ATOM 811 C C . LEU A 1 105 ? -4.845 6.416 -0.348 1.00 96.94 105 LEU A C 1
ATOM 813 O O . LEU A 1 105 ? -5.515 7.306 -0.865 1.00 96.94 105 LEU A O 1
ATOM 817 N N . ILE A 1 106 ? -4.962 5.133 -0.671 1.00 96.25 106 ILE A N 1
ATOM 818 C CA . ILE A 1 106 ? -5.870 4.655 -1.718 1.00 96.25 106 ILE A CA 1
ATOM 819 C C . ILE A 1 106 ? -7.065 3.881 -1.159 1.00 96.25 106 ILE A C 1
ATOM 821 O O . ILE A 1 106 ? -8.056 3.750 -1.869 1.00 96.25 106 ILE A O 1
ATOM 825 N N . ARG A 1 107 ? -7.004 3.379 0.083 1.00 92.94 107 ARG A N 1
ATOM 826 C CA . ARG A 1 107 ? -8.117 2.722 0.797 1.00 92.94 107 ARG A CA 1
ATOM 827 C C . ARG A 1 107 ? -8.027 2.955 2.305 1.00 92.94 107 ARG A C 1
ATOM 829 O O . ARG A 1 107 ? -6.943 3.362 2.784 1.00 92.94 107 ARG A O 1
#

=== Feature glossary ===
The record interleaves many kinds of information about one protein. Here is each kind framed as the question it answers.

Q: What known structures does this most resemble?
A: Structural nearest neighbors (via Foldseek easy-search vs the PDB). Reported per hit: target PDB id, E-value, and alignment TM-score. A TM-score above ~0.5 is the conventional threshold for 'same fold'.

Q: Where is each backbone atom in 3D?
A: The mmCIF table is the protein's shape written out atom by atom. For each backbone N, Cα, C, and carbonyl O, it records an (x, y, z) coordinate 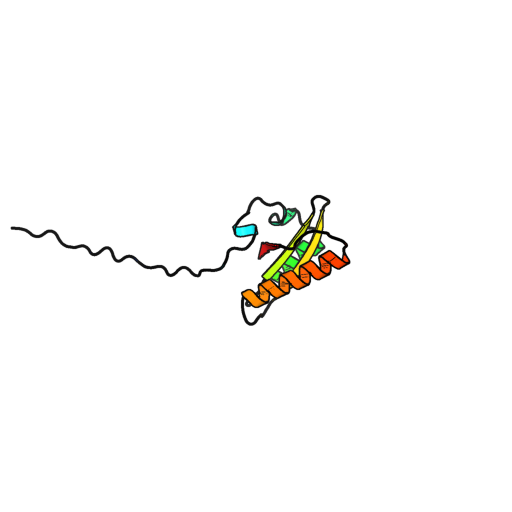triple in Å plus the residue type, chain letter, and residue number.

Q: What are the backbone torsion angles?
A: The φ/ψ torsion pair specifies the backbone conformation at each residue. φ rotates about the N–Cα bond, ψ about the Cα–C bond. Steric clashes forbid most of the (φ, ψ) plane — the allowed regions (α-helix basin, β-sheet basin, left-handed helix) are the Ramachandran-allowed regions.

Q: Which residues are buried vs exposed?
A: Solvent-accessible surface area (SASA) is the area in Å² traced out by the centre of a 1.4 Å probe sphere (a water molecule) rolled over the protein's van der Waals surface (Shrake–Rupley / Lee–Richards construction). Buried residues have near-zero SASA; fully exposed residues can exceed 200 Å². The total SASA scales roughly with the number of surface residues.

Q: How confident is the AlphaFold model at each residue?
A: pLDDT is the predicted lDDT-Cα score: AlphaFold's confidence that the local environment of each residue (all inter-atomic distances within 15 Å) is correctly placed. It is a per-residue number between 0 and 100, with higher meaning more reliable.

Q: What does the local fold look like, residue by residue?
A: 3Di is Foldseek's structural alphabet. Each residue is assigned one of twenty discrete states based on how its Cα sits relative to its spatial (not sequential) neighbors. Aligning 3Di strings finds structural homologs roughly as well as full 3D superposition, but orders of magnitude faster.

Q: How big and how compact is the whole molecule?
A: Radius of gyration (Rg) is the root-mean-square distance of Cα atoms from their centroid — a single number for overall size and compactness. A globular domain of N residues has Rg ≈ 2.2·N^0.38 Å; an extended or disordered chain has a much larger Rg. The Cα contact count is the number of residue pairs whose Cα atoms are within 8 Å and are more than four positions apart in sequence — a standard proxy for tertiary packing density. The bounding box is the smallest axis-aligned box enclosing all Cα atoms.

Q: Which residues are in helices, strands, or loops?
A: DSSP 8-state secondary structure assigns each residue one of H (α-helix), G (3₁₀-helix), I (π-helix), E (extended β-strand), B (isolated β-bridge), T (hydrogen-bonded turn), S (bend), or '-' (coil). The assignment is computed from backbone hydrogen-bond geometry via the Kabsch–Sander algorithm.

Q: How mobile is each atom in the crystal?
A: Crystallographic B-factors measure how much each atom's electron density is smeared out, in Å². They rise in mobile loops and surface residues and fall in the buried interior. In AlphaFold models this column is repurposed to hold pLDDT instead.

Q: What if only a Cα trace is available?
A: P-SEA three-state annotation labels each residue as helix, strand, or coil based purely on the geometry of the Cα trace. It serves as a fallback when the full backbone (and thus DSSP) is unavailable.

Q: What family and function is it annotated with?
A: Database cross-references. InterPro integrates a dozen domain/family signature databases into unified entries with residue-range hits. GO terms attach function/process/location labels with evidence codes. CATH codes position the fold in a four-level structural taxonomy. Organism is the NCBI-taxonomy species name.

Q: Are the domains correctly placed relative to each other?
A: Predicted Aligned Error (PAE) is an AlphaFold confidence matrix: entry (i, j) is the expected error in the position of residue j, in ångströms, when the prediction is superimposed on the true structure at residue i. Low PAE within a block of residues means that block is internally rigid and well-predicted; high PAE between two blocks means their relative placement is uncertain even if each block individually is confident.

Q: What do the diagnostic plots show?
A: Three diagnostic plots accompany the record. The Cα contact map visualizes the tertiary structure as a 2D adjacency matrix (8 Å cutoff, sequence-local contacts suppressed). The Ramachandran plot shows the distribution of backbone (φ, ψ) torsions, with points in the α and β basins reflecting secondary structure content. The PAE plot shows AlphaFold's inter-residue confidence as a color matrix.

Q: What is the amino-acid chain?
A: Primary structure: the covalent order of the twenty standard amino acids along the backbone. Two proteins with the same sequence will (almost always) fold to the same structure; two with 30% identity often share a fold but not the details.

Q: What do the rendered images show?
A: The six renders are orthographic views along the three Cartesian axes in both directions. Representation (cartoon, sticks, or surface) and color scheme (sequence-rainbow or by-chain) vary across proteins so the training set covers all the common visualization conventions.